Protein AF-A0A915K576-F1 (afdb_monomer)

Mean predicted aligned error: 12.19 Å

Solvent-accessible surface area (backbone atoms only — not comparable to full-atom values): 6438 Å² total; per-residue (Å²): 136,85,82,80,80,76,78,78,83,68,89,48,54,77,69,68,38,63,94,51,64,71,49,58,40,54,47,48,66,53,58,74,70,58,56,96,85,55,82,79,66,59,68,61,51,51,47,44,53,49,54,50,35,55,75,69,67,57,55,94,84,58,70,51,62,87,38,81,86,11,72,60,31,47,48,51,55,50,50,72,68,32,70,66,51,55,51,51,52,52,64,71,70,57,85,78,79,86,85,128

pLDDT: mean 79.75, std 14.46, range [40.16, 96.69]

Sequence (100 aa):
MLRSIKQRYTDDPDQLCIGCPVEYRRIYSLLSKYSYYDEPDYRTIAKLLDDTIKRKKLCKNLLLDWQPNSPWKLHADQVANDPMYHEIKRKMIAPSVAAV

Structure (mmCIF, N/CA/C/O backbone):
data_AF-A0A915K576-F1
#
_entry.id   AF-A0A915K576-F1
#
loop_
_atom_site.group_PDB
_atom_site.id
_atom_site.type_symbol
_atom_site.label_atom_id
_atom_site.label_alt_id
_atom_site.label_comp_id
_atom_site.label_asym_id
_atom_site.label_entity_id
_atom_site.label_seq_id
_atom_site.pdbx_PDB_ins_code
_atom_site.Cartn_x
_atom_site.Cartn_y
_atom_site.Cartn_z
_atom_site.occupancy
_atom_site.B_iso_or_equiv
_atom_site.auth_seq_id
_atom_site.auth_comp_id
_atom_site.auth_asym_id
_atom_site.auth_atom_id
_atom_site.pdbx_PDB_model_num
ATOM 1 N N . MET A 1 1 ? -14.012 32.506 -22.981 1.00 45.06 1 MET A N 1
ATOM 2 C CA . MET A 1 1 ? -14.563 31.872 -21.761 1.00 45.06 1 MET A CA 1
ATOM 3 C C . MET A 1 1 ? -13.745 30.627 -21.437 1.00 45.06 1 MET A C 1
ATOM 5 O O . MET A 1 1 ? -13.885 29.630 -22.134 1.00 45.06 1 MET A O 1
ATOM 9 N N . LEU A 1 2 ? -12.857 30.687 -20.441 1.00 43.53 2 LEU A N 1
ATOM 10 C CA . LEU A 1 2 ? -12.106 29.517 -19.968 1.00 43.53 2 LEU A CA 1
ATOM 11 C C . LEU A 1 2 ? -13.056 28.628 -19.154 1.00 43.53 2 LEU A C 1
ATOM 13 O O . LEU A 1 2 ? -13.600 29.067 -18.141 1.00 43.53 2 LEU A O 1
ATOM 17 N N . ARG A 1 3 ? -13.305 27.396 -19.614 1.00 50.03 3 ARG A N 1
ATOM 18 C CA . ARG A 1 3 ? -14.100 26.417 -18.862 1.00 50.03 3 ARG A CA 1
ATOM 19 C C . ARG A 1 3 ? -13.303 26.014 -17.622 1.00 50.03 3 ARG A C 1
ATOM 21 O O . ARG A 1 3 ? -12.276 25.356 -17.736 1.00 50.03 3 ARG A O 1
ATOM 28 N N . SER A 1 4 ? -13.778 26.419 -16.447 1.00 56.66 4 SER A N 1
ATOM 29 C CA . SER A 1 4 ? -13.298 25.904 -15.165 1.00 56.66 4 SER A CA 1
ATOM 30 C C . SER A 1 4 ? -13.558 24.397 -15.128 1.00 56.66 4 SER A C 1
ATOM 32 O O . SER A 1 4 ? -14.702 23.956 -15.002 1.00 56.66 4 SER A O 1
ATOM 34 N N . ILE A 1 5 ? -12.504 23.596 -15.279 1.00 58.88 5 ILE A N 1
ATOM 35 C CA . ILE A 1 5 ? -12.556 22.168 -14.971 1.00 58.88 5 ILE A CA 1
ATOM 36 C C . ILE A 1 5 ? -12.593 22.083 -13.444 1.00 58.88 5 ILE A C 1
ATOM 38 O O . ILE A 1 5 ? -11.560 22.055 -12.783 1.00 58.88 5 ILE A O 1
ATOM 42 N N . LYS A 1 6 ? -13.795 22.106 -12.860 1.00 55.47 6 LYS A N 1
ATOM 43 C CA . LYS A 1 6 ? -13.983 21.690 -11.468 1.00 55.47 6 LYS A CA 1
ATOM 44 C C . LYS A 1 6 ? -13.764 20.185 -11.429 1.00 55.47 6 LYS A C 1
ATOM 46 O O . LYS A 1 6 ? -14.670 19.417 -11.746 1.00 55.47 6 LYS A O 1
ATOM 51 N N . GLN A 1 7 ? -12.543 19.780 -11.108 1.00 57.66 7 GLN A N 1
ATOM 52 C CA . GLN A 1 7 ? -12.203 18.391 -10.848 1.00 57.66 7 GLN A CA 1
ATOM 53 C C . GLN A 1 7 ? -13.088 17.930 -9.680 1.00 57.66 7 GLN A C 1
ATOM 55 O O . GLN A 1 7 ? -12.959 18.416 -8.558 1.00 57.66 7 GLN A O 1
ATOM 60 N N . ARG A 1 8 ? -14.089 17.092 -9.973 1.00 60.28 8 ARG A N 1
ATOM 61 C CA . ARG A 1 8 ? -14.938 16.491 -8.942 1.00 60.28 8 ARG A CA 1
ATOM 62 C C . ARG A 1 8 ? -14.116 15.382 -8.306 1.00 60.28 8 ARG A C 1
ATOM 64 O O . ARG A 1 8 ? -13.991 14.310 -8.888 1.00 60.28 8 ARG A O 1
ATOM 71 N N . TYR A 1 9 ? -13.508 15.671 -7.165 1.00 63.03 9 TYR A N 1
ATOM 72 C CA . TYR A 1 9 ? -12.954 14.622 -6.322 1.00 63.03 9 TYR A CA 1
ATOM 73 C C . TYR A 1 9 ? -14.123 13.784 -5.798 1.00 63.03 9 TYR A C 1
ATOM 75 O O . TYR A 1 9 ? -15.141 14.334 -5.376 1.00 63.03 9 TYR A O 1
ATOM 83 N N . THR A 1 10 ? -14.015 12.466 -5.946 1.00 67.88 10 THR A N 1
ATOM 84 C CA . THR A 1 10 ? -14.988 11.511 -5.420 1.00 67.88 10 THR A CA 1
ATOM 85 C C . THR A 1 10 ? -14.430 10.965 -4.115 1.00 67.88 10 THR A C 1
ATOM 87 O O . THR A 1 10 ? -13.307 10.461 -4.089 1.00 67.88 10 THR A O 1
ATOM 90 N N . ASP A 1 11 ? -15.199 11.101 -3.037 1.00 73.81 11 ASP A N 1
ATOM 91 C CA . ASP A 1 11 ? -14.878 10.502 -1.735 1.00 73.81 11 ASP A CA 1
ATOM 92 C C . ASP A 1 11 ? -15.332 9.034 -1.661 1.00 73.81 11 ASP A C 1
ATOM 94 O O . ASP A 1 11 ? -15.237 8.395 -0.617 1.00 73.81 11 ASP A O 1
ATOM 98 N N . ASP A 1 12 ? -15.838 8.486 -2.772 1.00 82.62 12 ASP A N 1
ATOM 99 C CA . ASP A 1 12 ? -16.189 7.078 -2.878 1.00 82.62 12 ASP A CA 1
ATOM 100 C C . ASP A 1 12 ? -14.911 6.228 -3.050 1.00 82.62 12 ASP A C 1
ATOM 102 O O . ASP A 1 12 ? -14.279 6.261 -4.118 1.00 82.62 12 ASP A O 1
ATOM 106 N N . PRO A 1 13 ? -14.515 5.434 -2.036 1.00 80.44 13 PRO A N 1
ATOM 107 C CA . PRO A 1 13 ? -13.323 4.598 -2.113 1.00 80.44 13 PRO A CA 1
ATOM 108 C C . PRO A 1 13 ? -13.412 3.528 -3.203 1.00 80.44 13 PRO A C 1
ATOM 110 O O . PRO A 1 13 ? -12.378 3.071 -3.698 1.00 80.44 13 PRO A O 1
ATOM 113 N N . ASP A 1 14 ? -14.621 3.119 -3.592 1.00 82.38 14 ASP A N 1
ATOM 114 C CA . ASP A 1 14 ? -14.803 2.141 -4.657 1.00 82.38 14 ASP A CA 1
ATOM 115 C C . ASP A 1 14 ? -14.474 2.740 -6.024 1.00 82.38 14 ASP A C 1
ATOM 117 O O . ASP A 1 14 ? -13.949 2.019 -6.872 1.00 82.38 14 ASP A O 1
ATOM 121 N N . GLN A 1 15 ? -14.690 4.047 -6.214 1.00 86.00 15 GLN A N 1
ATOM 122 C CA . GLN A 1 15 ? -14.305 4.771 -7.428 1.00 86.00 15 GLN A CA 1
ATOM 123 C C . GLN A 1 15 ? -12.837 5.194 -7.418 1.00 86.00 15 GLN A C 1
ATOM 125 O O . GLN A 1 15 ? -12.164 5.119 -8.446 1.00 86.00 15 GLN A O 1
ATOM 130 N N . LEU A 1 16 ? -12.323 5.619 -6.262 1.00 85.25 16 LEU A N 1
ATOM 131 C CA . LEU A 1 16 ? -10.947 6.096 -6.140 1.00 85.25 16 LEU A CA 1
ATOM 132 C C . LEU A 1 16 ? -9.924 4.965 -6.313 1.00 85.25 16 LEU A C 1
ATOM 134 O O . LEU A 1 16 ? -8.856 5.171 -6.883 1.00 85.25 16 LEU A O 1
ATOM 138 N N . CYS A 1 17 ? -10.246 3.762 -5.830 1.00 88.50 17 CYS A N 1
ATOM 139 C CA . CYS A 1 17 ? -9.343 2.611 -5.854 1.00 88.50 17 CYS A CA 1
ATOM 140 C C . CYS A 1 17 ? -9.620 1.631 -7.009 1.00 88.50 17 CYS A C 1
ATOM 142 O O . CYS A 1 17 ? -9.223 0.464 -6.926 1.00 88.50 17 CYS A O 1
ATOM 144 N N . ILE A 1 18 ? -10.294 2.062 -8.083 1.00 89.81 18 ILE A N 1
ATOM 145 C CA . ILE A 1 18 ? -10.503 1.220 -9.271 1.00 89.81 18 ILE A CA 1
ATOM 146 C C . ILE A 1 18 ? -9.144 0.815 -9.858 1.00 89.81 18 ILE A C 1
ATOM 148 O O . ILE A 1 18 ? -8.288 1.651 -10.127 1.00 89.81 18 ILE A O 1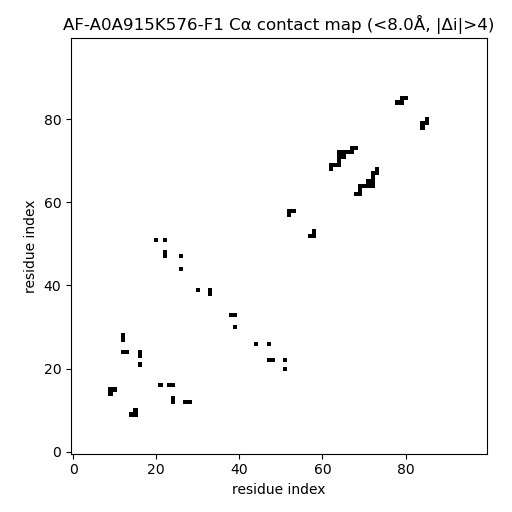
ATOM 152 N N . GLY A 1 19 ? -8.942 -0.491 -10.061 1.00 87.88 19 GLY A N 1
ATOM 153 C CA . GLY A 1 19 ? -7.695 -1.046 -10.603 1.00 87.88 19 GLY A CA 1
ATOM 154 C C . GLY A 1 19 ? -6.562 -1.205 -9.580 1.00 87.88 19 GLY A C 1
ATOM 155 O O . GLY A 1 19 ? -5.533 -1.805 -9.897 1.00 87.88 19 GLY A O 1
ATOM 156 N N . CYS A 1 20 ? -6.745 -0.740 -8.342 1.00 90.00 20 CYS A N 1
ATOM 157 C CA . CYS A 1 20 ? -5.801 -0.968 -7.253 1.00 90.00 20 CYS A CA 1
ATOM 158 C C . CYS A 1 20 ? -6.097 -2.290 -6.515 1.00 90.00 20 CYS A C 1
ATOM 160 O O . CYS A 1 20 ? -7.240 -2.753 -6.487 1.00 90.00 20 CYS A O 1
ATOM 162 N N . PRO A 1 21 ? -5.094 -2.909 -5.862 1.00 91.19 21 PRO A N 1
ATOM 163 C CA . PRO A 1 21 ? -5.331 -3.990 -4.906 1.00 91.19 21 PRO A CA 1
ATOM 164 C C . PRO A 1 21 ? -6.321 -3.585 -3.802 1.00 91.19 21 PRO A C 1
ATOM 166 O O . PRO A 1 21 ? -6.329 -2.437 -3.355 1.00 91.19 21 PRO A O 1
ATOM 169 N N . VAL A 1 22 ? -7.120 -4.543 -3.321 1.00 90.75 22 VAL A N 1
ATOM 170 C CA . VAL A 1 22 ? -8.178 -4.323 -2.311 1.00 90.75 22 VAL A CA 1
ATOM 171 C C . VAL A 1 22 ? -7.658 -3.691 -1.009 1.00 90.75 22 VAL A C 1
ATOM 173 O O . VAL A 1 22 ? -8.397 -3.036 -0.279 1.00 90.75 22 VAL A O 1
AT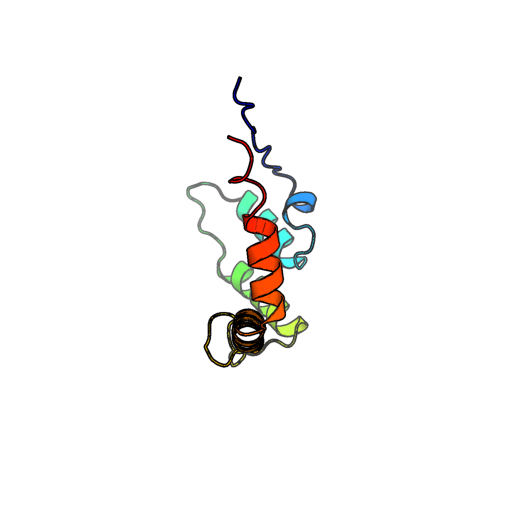OM 176 N N . GLU A 1 23 ? -6.372 -3.845 -0.715 1.00 92.50 23 GLU A N 1
ATOM 177 C CA . GLU A 1 23 ? -5.693 -3.285 0.450 1.00 92.50 23 GLU A CA 1
ATOM 178 C C . GLU A 1 23 ? -5.675 -1.762 0.431 1.00 92.50 23 GLU A C 1
ATOM 180 O O . GLU A 1 23 ? -5.809 -1.159 1.489 1.00 92.50 23 GLU A O 1
ATOM 185 N N . TYR A 1 24 ? -5.611 -1.135 -0.746 1.00 91.94 24 TYR A N 1
ATOM 186 C CA . TYR A 1 24 ? -5.690 0.322 -0.864 1.00 91.94 24 TYR A CA 1
ATOM 187 C C . TYR A 1 24 ? -7.053 0.845 -0.408 1.00 91.94 24 TYR A C 1
ATOM 189 O O . TYR A 1 24 ? -7.117 1.834 0.318 1.00 91.94 24 TYR A O 1
ATOM 197 N N . ARG A 1 25 ? -8.132 0.118 -0.724 1.00 92.31 25 ARG A N 1
ATOM 198 C CA . ARG A 1 25 ? -9.474 0.432 -0.220 1.00 92.31 25 ARG A CA 1
ATOM 199 C C . ARG A 1 25 ? -9.541 0.306 1.299 1.00 92.31 25 ARG A C 1
ATOM 201 O O . ARG A 1 25 ? -10.075 1.181 1.968 1.00 92.31 25 ARG A O 1
ATOM 208 N N . ARG A 1 26 ? -8.955 -0.761 1.852 1.00 92.50 26 ARG A N 1
ATOM 209 C CA . ARG A 1 26 ? -8.897 -0.98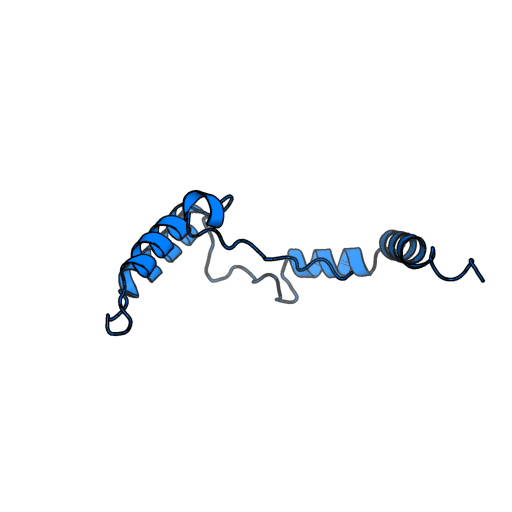4 3.307 1.00 92.50 26 ARG A CA 1
ATOM 210 C C . ARG A 1 26 ? -8.109 0.111 4.018 1.00 92.50 26 ARG A C 1
ATOM 212 O O . ARG A 1 26 ? -8.560 0.571 5.058 1.00 92.50 26 ARG A O 1
ATOM 219 N N . ILE A 1 27 ? -6.974 0.530 3.455 1.00 94.19 27 ILE A N 1
ATOM 220 C CA . ILE A 1 27 ? -6.171 1.643 3.974 1.00 94.19 27 ILE A CA 1
ATOM 221 C C . ILE A 1 27 ? -6.994 2.931 3.935 1.00 94.19 27 ILE A C 1
ATOM 223 O O . ILE A 1 27 ? -7.091 3.603 4.955 1.00 94.19 27 ILE A O 1
ATOM 227 N N . TYR A 1 28 ? -7.650 3.240 2.812 1.00 92.44 28 TYR A N 1
ATOM 228 C CA . TYR A 1 28 ? -8.499 4.426 2.702 1.00 92.44 28 TYR A CA 1
ATOM 229 C C . TYR A 1 28 ? -9.611 4.436 3.759 1.00 92.44 28 TYR A C 1
ATOM 231 O O . TYR A 1 28 ? -9.749 5.415 4.484 1.00 92.44 28 TYR A O 1
ATOM 239 N N . SER A 1 29 ? -10.350 3.332 3.920 1.00 90.62 29 SER A N 1
ATOM 240 C CA . SER A 1 29 ? -11.405 3.214 4.940 1.00 90.62 29 SER A CA 1
ATOM 241 C C . SER A 1 29 ? -10.893 3.319 6.381 1.00 90.62 29 SER A C 1
ATOM 243 O O . SER A 1 29 ? -11.684 3.536 7.299 1.00 90.62 29 SER A O 1
ATOM 245 N N . LEU A 1 30 ? -9.600 3.081 6.603 1.00 92.19 30 LEU A N 1
ATOM 246 C CA . LEU A 1 30 ? -8.952 3.217 7.904 1.00 92.19 30 LEU A CA 1
ATOM 247 C C . LEU A 1 30 ? -8.566 4.682 8.134 1.00 92.19 30 LEU A C 1
ATOM 249 O O . LEU A 1 30 ? -8.915 5.248 9.164 1.00 92.19 30 LEU A O 1
ATOM 253 N N . LEU A 1 31 ? -7.955 5.312 7.126 1.00 92.00 31 LEU A N 1
ATOM 254 C CA . LEU A 1 31 ? -7.568 6.721 7.151 1.00 92.00 31 LEU A CA 1
ATOM 255 C C . LEU A 1 31 ? -8.769 7.668 7.242 1.00 92.00 31 LEU A C 1
ATOM 257 O O . LEU A 1 31 ? -8.699 8.667 7.947 1.00 92.00 31 LEU A O 1
ATOM 261 N N . SER A 1 32 ? -9.886 7.341 6.589 1.00 90.50 32 SER A N 1
ATOM 262 C CA . SER A 1 32 ? -11.095 8.177 6.574 1.00 90.50 32 SER A CA 1
ATOM 263 C C . SER A 1 32 ? -11.780 8.301 7.939 1.00 90.50 32 SER A C 1
ATOM 265 O O . SER A 1 32 ? -12.704 9.094 8.088 1.00 90.50 32 SER A O 1
ATOM 267 N N . LYS A 1 33 ? -11.388 7.479 8.917 1.00 90.75 33 LYS A N 1
ATOM 268 C CA . LYS A 1 33 ? -11.931 7.503 10.280 1.00 90.75 33 LYS A CA 1
ATOM 269 C C . LYS A 1 33 ? -11.125 8.391 11.217 1.00 90.75 33 LYS A C 1
ATOM 271 O O . LYS A 1 33 ? -11.627 8.702 12.291 1.00 90.75 33 LYS A O 1
ATOM 276 N N . TYR A 1 34 ? -9.902 8.756 10.835 1.00 93.19 34 TYR A N 1
ATOM 277 C CA . TYR A 1 34 ? -9.029 9.530 11.698 1.00 93.19 34 TYR A CA 1
ATOM 278 C C . TYR A 1 34 ? -9.450 10.991 11.768 1.00 93.19 34 TYR A C 1
ATOM 280 O O . TYR A 1 34 ? -9.735 11.641 10.761 1.00 93.19 34 TYR A O 1
ATOM 288 N N . SER A 1 35 ? -9.441 11.506 12.989 1.00 92.81 35 SER A N 1
ATOM 289 C CA . SER A 1 35 ? -9.443 12.926 13.283 1.00 92.81 35 SER A CA 1
ATOM 290 C C . SER A 1 35 ? -8.031 13.508 13.166 1.00 92.81 35 SER A C 1
ATOM 292 O O . SER A 1 35 ? -7.036 12.792 13.071 1.00 92.81 35 SER A O 1
ATOM 294 N N . TYR A 1 36 ? -7.934 14.835 13.217 1.00 93.44 36 TYR A N 1
ATOM 295 C CA . TYR A 1 36 ? -6.653 15.542 13.190 1.00 93.44 36 TYR A CA 1
ATOM 296 C C . TYR A 1 36 ? -5.707 15.152 14.344 1.00 93.44 36 TYR A C 1
ATOM 298 O O . TYR A 1 36 ? -4.491 15.239 14.193 1.00 93.44 36 TYR A O 1
ATOM 306 N N . TYR A 1 37 ? -6.253 14.739 15.490 1.00 96.69 37 TYR A N 1
ATOM 307 C CA . TYR A 1 37 ? -5.475 14.418 16.691 1.00 96.69 37 TYR A CA 1
ATOM 308 C C . TYR A 1 37 ? -5.263 12.919 16.891 1.00 96.69 37 TYR A C 1
ATOM 310 O O . TYR A 1 37 ? -4.587 12.526 17.842 1.00 96.69 37 TYR A O 1
ATOM 318 N N . ASP A 1 38 ? -5.848 12.087 16.032 1.00 96.00 38 ASP A N 1
ATOM 319 C CA . ASP A 1 38 ? -5.725 10.646 16.172 1.00 96.00 38 ASP A CA 1
ATOM 320 C C . ASP A 1 38 ? -4.329 10.195 15.743 1.00 96.00 38 ASP A C 1
ATOM 322 O O . ASP A 1 38 ? -3.787 10.646 14.732 1.00 96.00 38 ASP A O 1
ATOM 326 N N . GLU A 1 39 ? -3.754 9.258 16.494 1.00 94.81 39 GLU A N 1
ATOM 327 C CA . GLU A 1 39 ? -2.529 8.581 16.086 1.00 94.81 39 GLU A CA 1
ATOM 328 C C . GLU A 1 39 ? -2.855 7.499 15.039 1.00 94.81 39 GLU A C 1
ATOM 330 O O . GLU A 1 39 ? -3.651 6.592 15.317 1.00 94.81 39 GLU A O 1
ATOM 335 N N . PRO A 1 40 ? -2.250 7.542 13.836 1.00 94.56 40 PRO A N 1
ATOM 336 C CA . PRO A 1 40 ? -2.492 6.523 12.826 1.00 94.56 40 PRO A CA 1
ATOM 337 C C . PRO A 1 40 ? -1.897 5.161 13.206 1.00 94.56 40 PRO A C 1
ATOM 339 O O . PRO A 1 40 ? -0.758 5.056 13.660 1.00 94.56 40 PRO A O 1
ATOM 342 N N . ASP A 1 41 ? -2.619 4.079 12.914 1.00 94.56 41 ASP A N 1
ATOM 343 C CA . ASP A 1 41 ? -2.139 2.706 13.079 1.00 94.56 41 ASP A CA 1
ATOM 344 C C . ASP A 1 41 ? -1.234 2.314 11.902 1.00 94.56 41 ASP A C 1
ATOM 346 O O . ASP A 1 41 ? -1.613 1.605 10.959 1.00 94.56 41 ASP A O 1
ATOM 350 N N . TYR A 1 42 ? 0.013 2.779 11.969 1.00 95.50 42 TYR A N 1
ATOM 351 C CA . TYR A 1 42 ? 1.046 2.467 10.983 1.00 95.50 42 TYR A CA 1
ATOM 352 C C . TYR A 1 42 ? 1.322 0.965 10.868 1.00 95.50 42 TYR A C 1
ATOM 354 O O . TYR A 1 42 ? 1.720 0.492 9.802 1.00 95.50 42 TYR A O 1
ATOM 362 N N . ARG A 1 43 ? 1.099 0.193 11.940 1.00 96.56 43 ARG A N 1
ATOM 363 C CA . ARG A 1 43 ? 1.377 -1.246 11.958 1.00 96.56 43 ARG A CA 1
ATOM 364 C C . ARG A 1 43 ? 0.402 -1.996 11.063 1.00 96.56 43 ARG A C 1
ATOM 366 O O . ARG A 1 43 ? 0.821 -2.844 10.273 1.00 96.56 43 ARG A O 1
ATOM 373 N N . THR A 1 44 ? -0.882 -1.667 11.158 1.00 95.12 44 THR A N 1
ATOM 374 C CA . THR A 1 44 ? -1.915 -2.258 10.304 1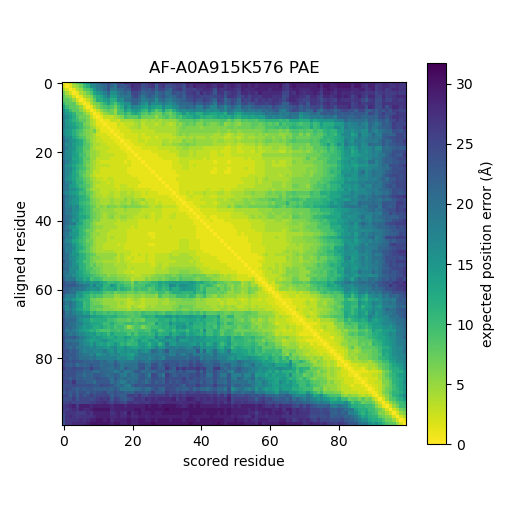.00 95.12 44 THR A CA 1
ATOM 375 C C . THR A 1 44 ? -1.740 -1.836 8.847 1.00 95.12 44 THR A C 1
ATOM 377 O O . THR A 1 44 ? -1.81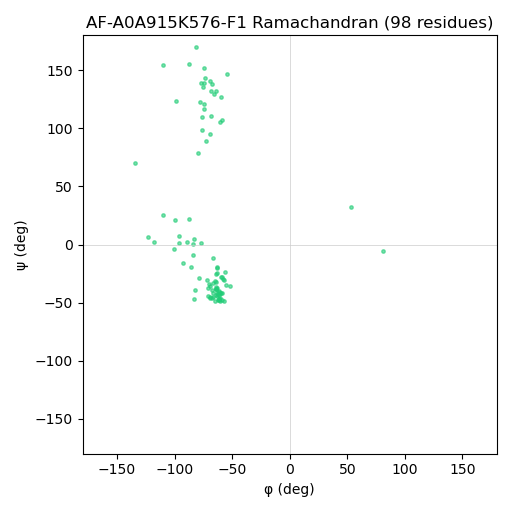8 -2.686 7.957 1.00 95.12 44 THR A O 1
ATOM 380 N N . ILE A 1 45 ? -1.423 -0.563 8.589 1.00 95.50 45 ILE A N 1
ATOM 381 C CA . ILE A 1 45 ? -1.160 -0.068 7.228 1.00 95.50 45 ILE A CA 1
ATOM 382 C C . ILE A 1 45 ? 0.033 -0.806 6.603 1.00 95.50 45 ILE A C 1
ATOM 384 O O . ILE A 1 45 ? -0.082 -1.336 5.496 1.00 95.50 45 ILE A O 1
ATOM 388 N N . ALA A 1 46 ? 1.152 -0.911 7.325 1.00 95.44 46 ALA A N 1
ATOM 389 C CA . ALA A 1 46 ? 2.334 -1.631 6.856 1.00 95.44 46 ALA A CA 1
ATOM 390 C C . ALA A 1 46 ? 2.024 -3.105 6.563 1.00 95.44 46 ALA A C 1
ATOM 392 O O . ALA A 1 46 ? 2.433 -3.626 5.527 1.00 95.44 46 ALA A O 1
ATOM 393 N N . LYS A 1 47 ? 1.239 -3.765 7.423 1.00 95.75 47 LYS A N 1
ATOM 394 C CA . LYS A 1 47 ? 0.826 -5.158 7.217 1.00 95.75 47 LYS A CA 1
ATOM 395 C C . LYS A 1 47 ? 0.002 -5.340 5.938 1.00 95.75 47 LYS A C 1
ATOM 397 O O . LYS A 1 47 ? 0.260 -6.277 5.189 1.00 95.75 47 LYS A O 1
ATOM 402 N N . LEU A 1 48 ? -0.950 -4.447 5.658 1.00 95.25 48 LEU A N 1
ATOM 403 C CA . LEU A 1 48 ? -1.761 -4.497 4.432 1.00 95.25 48 LEU A CA 1
ATOM 404 C C . LEU A 1 48 ? -0.894 -4.368 3.166 1.00 95.25 48 LEU A C 1
ATOM 406 O O . LEU A 1 48 ? -1.099 -5.085 2.181 1.00 95.25 48 LEU A O 1
ATOM 410 N N . LEU A 1 49 ? 0.109 -3.489 3.193 1.00 94.19 49 LEU A N 1
ATOM 411 C CA . LEU A 1 49 ? 1.056 -3.343 2.086 1.00 94.19 49 LEU A CA 1
ATOM 412 C C . LEU A 1 49 ? 1.940 -4.589 1.932 1.00 94.19 49 LEU A C 1
ATOM 414 O O . LEU A 1 49 ? 2.059 -5.126 0.828 1.00 94.19 49 LEU A O 1
ATOM 418 N N . ASP A 1 50 ? 2.483 -5.107 3.032 1.00 92.69 50 ASP A N 1
ATOM 419 C CA . ASP A 1 50 ? 3.305 -6.321 3.040 1.00 92.69 50 ASP A CA 1
ATOM 420 C C . ASP A 1 50 ? 2.542 -7.545 2.518 1.00 92.69 50 ASP A C 1
ATOM 422 O O . ASP A 1 50 ? 3.078 -8.331 1.733 1.00 92.69 50 ASP A O 1
ATOM 426 N N . ASP A 1 51 ? 1.276 -7.707 2.898 1.00 90.75 51 ASP A N 1
ATOM 427 C CA . ASP A 1 51 ? 0.428 -8.799 2.414 1.00 90.75 51 ASP A CA 1
ATOM 428 C C . ASP A 1 51 ? 0.178 -8.688 0.899 1.00 90.75 51 ASP A C 1
ATOM 430 O O . ASP A 1 51 ? 0.079 -9.694 0.187 1.00 90.75 51 ASP A O 1
ATOM 434 N N . THR A 1 52 ? 0.145 -7.468 0.358 1.00 91.38 52 THR A N 1
ATOM 435 C CA . THR A 1 52 ? 0.059 -7.234 -1.091 1.00 91.38 52 THR A CA 1
ATOM 436 C C . THR A 1 52 ? 1.342 -7.634 -1.806 1.00 91.38 52 THR A C 1
ATOM 438 O O . THR A 1 52 ? 1.283 -8.347 -2.811 1.00 91.38 52 THR A O 1
ATOM 441 N N . ILE A 1 53 ? 2.491 -7.233 -1.264 1.00 90.44 53 ILE A N 1
ATOM 442 C CA . ILE A 1 53 ? 3.819 -7.589 -1.778 1.00 90.44 53 ILE A CA 1
ATOM 443 C C . ILE A 1 53 ? 3.984 -9.114 -1.795 1.00 90.44 53 ILE A C 1
ATOM 445 O O . ILE A 1 53 ? 4.330 -9.683 -2.833 1.00 90.44 53 ILE A O 1
ATOM 449 N N . LYS A 1 54 ? 3.642 -9.794 -0.691 1.00 89.75 54 LYS A N 1
ATOM 450 C CA . LYS A 1 54 ? 3.727 -11.259 -0.567 1.00 89.75 54 LYS A CA 1
ATOM 451 C C . LYS A 1 54 ? 2.831 -11.983 -1.567 1.00 89.75 54 LYS A C 1
ATOM 453 O O . LYS A 1 54 ? 3.300 -12.893 -2.247 1.00 89.75 54 LYS A O 1
ATOM 458 N N . ARG A 1 55 ? 1.563 -11.577 -1.710 1.00 90.06 55 ARG A N 1
ATOM 459 C CA . ARG A 1 55 ? 0.639 -12.204 -2.679 1.00 90.06 55 ARG A CA 1
ATOM 460 C C . ARG A 1 55 ? 1.091 -12.016 -4.121 1.00 90.06 55 ARG A C 1
ATOM 462 O O . ARG A 1 55 ? 0.978 -12.945 -4.913 1.00 90.06 55 ARG A O 1
ATOM 469 N N . LYS A 1 56 ? 1.642 -10.844 -4.453 1.00 88.62 56 LYS A N 1
ATOM 470 C CA . LYS A 1 56 ? 2.233 -10.579 -5.773 1.00 88.62 56 LYS A CA 1
ATOM 471 C C . LYS A 1 56 ? 3.622 -11.206 -5.954 1.00 88.62 56 LYS A C 1
ATOM 473 O O . LYS A 1 56 ? 4.208 -11.046 -7.019 1.00 88.62 56 LYS A O 1
ATOM 478 N N . LYS A 1 57 ? 4.137 -11.923 -4.944 1.00 88.19 57 LYS A N 1
ATOM 479 C CA . LYS A 1 57 ? 5.474 -12.539 -4.923 1.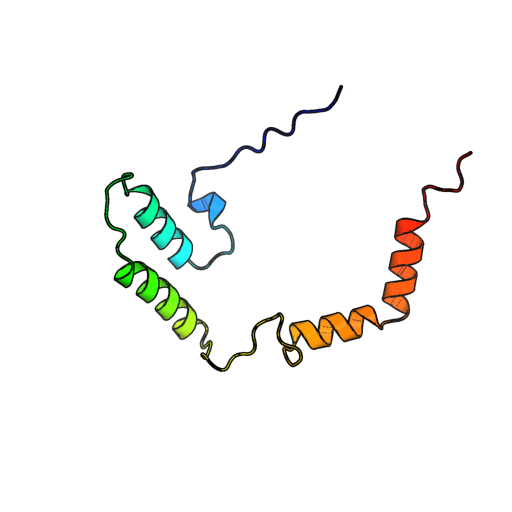00 88.19 57 LYS A CA 1
ATOM 480 C C . LYS A 1 57 ? 6.588 -11.536 -5.248 1.00 88.19 57 LYS A C 1
ATOM 482 O O . LYS A 1 57 ? 7.602 -11.894 -5.839 1.00 88.19 57 LYS A O 1
ATOM 487 N N . LEU A 1 58 ? 6.388 -10.277 -4.863 1.00 87.44 58 LEU A N 1
ATOM 488 C CA . LEU A 1 58 ? 7.390 -9.233 -5.020 1.00 87.44 58 LEU A CA 1
ATOM 489 C C . LEU A 1 58 ? 8.441 -9.407 -3.924 1.00 87.44 58 LEU A C 1
ATOM 491 O O . LEU A 1 58 ? 8.118 -9.702 -2.772 1.00 87.44 58 LEU A O 1
ATOM 495 N N . CYS A 1 59 ? 9.708 -9.239 -4.281 1.00 81.00 59 CYS A N 1
ATOM 496 C CA . CYS A 1 59 ? 10.822 -9.334 -3.348 1.00 81.00 59 CYS A CA 1
ATOM 497 C C . CYS A 1 59 ? 11.439 -7.952 -3.114 1.00 81.00 59 CYS A C 1
ATOM 499 O O . CYS A 1 59 ? 11.374 -7.076 -3.971 1.00 81.00 59 CYS A O 1
ATOM 501 N N . LYS A 1 60 ? 12.082 -7.757 -1.957 1.00 75.88 60 LYS A N 1
ATOM 502 C CA . LYS A 1 60 ? 12.777 -6.494 -1.641 1.00 75.88 60 LYS A CA 1
ATOM 503 C C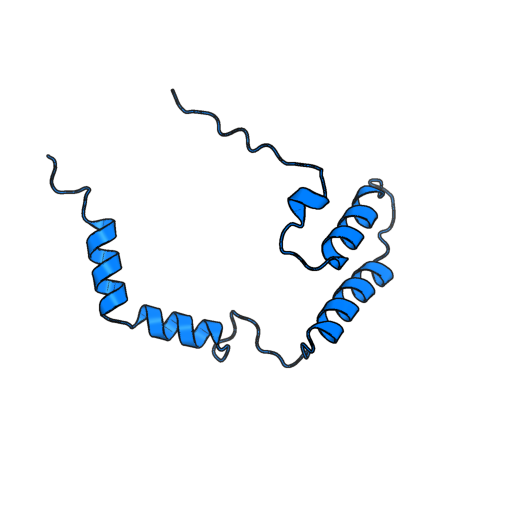 . LYS A 1 60 ? 13.942 -6.188 -2.587 1.00 75.88 60 LYS A C 1
ATOM 505 O O . LYS A 1 60 ? 14.354 -5.042 -2.685 1.00 75.88 60 LYS A O 1
ATOM 510 N N . ASN A 1 61 ? 14.443 -7.209 -3.278 1.00 82.19 61 ASN A N 1
ATOM 511 C CA . ASN A 1 61 ? 15.534 -7.088 -4.240 1.00 82.19 61 ASN A CA 1
ATOM 512 C C . ASN A 1 61 ? 15.024 -6.773 -5.656 1.00 82.19 61 ASN A C 1
ATOM 514 O O . ASN A 1 61 ? 15.822 -6.734 -6.590 1.00 82.19 61 ASN A O 1
ATOM 518 N N . LEU A 1 62 ? 13.708 -6.600 -5.835 1.00 83.44 62 LEU A N 1
ATOM 519 C CA . LEU A 1 62 ? 13.139 -6.188 -7.107 1.00 83.44 62 LEU A CA 1
ATOM 520 C C . LEU A 1 62 ? 13.638 -4.782 -7.442 1.00 83.44 62 LEU A C 1
ATOM 522 O O . LEU A 1 62 ? 13.592 -3.881 -6.603 1.00 83.44 62 LEU A O 1
ATOM 526 N N . LEU A 1 63 ? 14.098 -4.606 -8.677 1.00 87.88 63 LEU A N 1
ATOM 527 C CA . LEU A 1 63 ? 14.506 -3.298 -9.154 1.00 87.88 63 LEU A CA 1
ATOM 528 C C . LEU A 1 63 ? 13.286 -2.387 -9.285 1.00 87.88 63 LEU A C 1
ATOM 530 O O . LEU A 1 63 ? 12.270 -2.770 -9.863 1.00 87.88 63 LEU A O 1
ATOM 534 N N . LEU A 1 64 ? 13.410 -1.178 -8.752 1.00 88.31 64 LEU A N 1
ATOM 535 C CA . LEU A 1 64 ? 12.406 -0.130 -8.879 1.00 88.31 64 LEU A CA 1
ATOM 536 C C . LEU A 1 64 ? 12.451 0.450 -10.291 1.00 88.31 64 LEU A C 1
ATOM 538 O O . LEU A 1 64 ? 13.503 0.477 -10.924 1.00 88.31 64 LEU A O 1
ATOM 542 N N . ASP A 1 65 ? 11.324 0.959 -10.774 1.00 85.50 65 ASP A N 1
ATOM 543 C CA . ASP A 1 65 ? 11.159 1.373 -12.174 1.00 85.50 65 ASP A CA 1
ATOM 544 C C . ASP A 1 65 ? 12.163 2.441 -12.631 1.00 85.50 65 ASP A C 1
ATOM 546 O O . ASP A 1 65 ? 12.553 2.468 -13.795 1.00 85.50 65 ASP A O 1
ATOM 550 N N . TRP A 1 66 ? 12.630 3.295 -11.717 1.00 83.38 66 TRP A N 1
ATOM 551 C CA . TRP A 1 66 ? 13.614 4.339 -12.016 1.00 83.38 66 TRP A CA 1
ATOM 552 C C . TRP A 1 66 ? 15.072 3.865 -11.973 1.00 83.38 66 TRP A C 1
ATOM 554 O O . TRP A 1 66 ? 15.971 4.637 -12.311 1.00 83.38 66 TRP A O 1
ATOM 564 N N . GLN A 1 67 ? 15.347 2.642 -11.512 1.00 86.00 67 GLN A N 1
ATOM 565 C CA . GLN A 1 67 ? 16.718 2.148 -11.427 1.00 86.00 67 GLN A CA 1
ATOM 566 C C . GLN A 1 67 ? 17.255 1.803 -12.826 1.00 86.00 67 GLN A C 1
ATOM 568 O O . GLN A 1 67 ? 16.510 1.252 -13.635 1.00 86.00 67 GLN A O 1
ATOM 573 N N . PRO A 1 68 ? 18.549 2.058 -13.114 1.00 81.75 68 PRO A N 1
ATOM 574 C CA . PRO A 1 68 ? 19.117 1.916 -14.461 1.00 81.75 68 PRO A CA 1
ATOM 575 C C . PRO A 1 68 ? 18.917 0.534 -15.092 1.00 81.75 68 PRO A C 1
ATOM 577 O O . PRO A 1 68 ? 18.693 0.423 -16.290 1.00 81.75 68 PRO A O 1
ATOM 580 N N . ASN A 1 69 ? 18.953 -0.517 -14.273 1.00 83.69 69 ASN A N 1
ATOM 581 C CA . ASN A 1 69 ? 18.844 -1.902 -14.732 1.00 83.69 69 ASN A CA 1
ATOM 582 C C . ASN A 1 69 ? 17.414 -2.453 -14.638 1.00 83.69 69 ASN A C 1
ATOM 584 O O . ASN A 1 69 ? 17.204 -3.654 -14.804 1.00 83.69 69 ASN A O 1
ATOM 588 N N . SER A 1 70 ? 16.431 -1.609 -14.314 1.00 85.75 70 SER A N 1
ATOM 589 C CA . SER A 1 70 ? 15.036 -2.031 -14.282 1.00 85.75 70 SER A CA 1
ATOM 590 C C . SER A 1 70 ? 14.557 -2.354 -15.699 1.00 85.75 70 SER A C 1
ATOM 592 O O . SER A 1 70 ? 14.843 -1.580 -16.617 1.00 85.75 70 SER A O 1
ATOM 594 N N . PRO A 1 71 ? 13.785 -3.437 -15.905 1.00 80.56 71 PRO A N 1
ATOM 595 C CA . PRO A 1 71 ? 13.208 -3.764 -17.210 1.00 80.56 71 PRO A CA 1
ATOM 596 C C . PRO A 1 71 ? 12.450 -2.590 -17.841 1.00 80.56 71 PRO A C 1
ATOM 598 O O . PRO A 1 71 ? 12.521 -2.381 -19.049 1.00 80.56 71 PRO A O 1
ATOM 601 N N . TRP A 1 72 ? 11.777 -1.781 -17.019 1.00 78.12 72 TRP A N 1
ATOM 602 C CA . TRP A 1 72 ? 11.027 -0.609 -17.468 1.00 78.12 72 TRP A CA 1
ATOM 603 C C . TRP A 1 72 ? 11.931 0.530 -17.931 1.00 78.12 72 TRP A C 1
ATOM 605 O O . TRP A 1 72 ? 11.620 1.190 -18.921 1.00 78.12 72 TRP A O 1
ATOM 615 N N . LYS A 1 73 ? 13.066 0.735 -17.253 1.00 78.38 73 LYS A N 1
ATOM 616 C CA . LYS A 1 73 ? 14.050 1.752 -17.626 1.00 78.38 73 LYS A CA 1
ATOM 617 C C . LYS A 1 73 ? 14.779 1.364 -18.908 1.00 78.38 73 LYS A C 1
ATOM 619 O O . LYS A 1 73 ? 14.863 2.177 -19.822 1.00 78.38 73 LYS A O 1
ATOM 624 N N . LEU A 1 74 ? 15.188 0.099 -19.013 1.00 76.50 74 LEU A N 1
ATOM 625 C CA . LEU A 1 74 ? 15.806 -0.458 -20.216 1.00 76.50 74 LEU A CA 1
ATOM 626 C C . LEU A 1 74 ? 14.866 -0.377 -21.423 1.00 76.50 74 LEU A C 1
ATOM 628 O O . LEU A 1 74 ? 15.279 0.082 -22.483 1.00 76.50 74 LEU A O 1
ATOM 632 N N . HIS A 1 75 ? 13.595 -0.750 -21.258 1.00 75.50 75 HIS A N 1
ATOM 633 C CA . HIS A 1 75 ? 12.599 -0.627 -22.321 1.00 75.50 75 HIS A CA 1
ATOM 634 C C . HIS A 1 75 ? 12.348 0.839 -22.704 1.00 75.50 75 HIS A C 1
ATOM 636 O O . HIS A 1 75 ? 12.294 1.166 -23.885 1.00 75.50 75 HIS A O 1
ATOM 642 N N . ALA A 1 76 ? 12.220 1.745 -21.730 1.00 76.12 76 ALA A N 1
ATOM 643 C CA . ALA A 1 76 ? 12.037 3.170 -22.005 1.00 76.12 76 ALA A CA 1
ATOM 644 C C . ALA A 1 76 ? 13.224 3.762 -22.778 1.00 76.12 76 ALA A C 1
ATOM 646 O O . ALA A 1 76 ? 13.018 4.515 -23.728 1.00 76.12 76 ALA A O 1
ATOM 647 N N . ASP A 1 77 ? 14.449 3.391 -22.408 1.00 75.31 77 ASP A N 1
ATOM 648 C CA . ASP A 1 77 ? 15.659 3.843 -23.087 1.00 75.31 77 ASP A CA 1
ATOM 649 C C . ASP A 1 77 ? 15.782 3.203 -24.487 1.00 75.31 77 ASP A C 1
ATOM 651 O O . ASP A 1 77 ? 16.212 3.866 -25.427 1.00 75.31 77 ASP A O 1
ATOM 655 N N . GLN A 1 78 ? 15.333 1.958 -24.682 1.00 75.31 78 GLN A N 1
ATOM 656 C CA . GLN A 1 78 ? 15.240 1.327 -26.007 1.00 75.31 78 GLN A CA 1
ATOM 657 C C . GLN A 1 78 ? 14.231 2.036 -26.918 1.00 75.31 78 GLN A C 1
ATOM 659 O O . GLN A 1 78 ? 14.578 2.396 -28.038 1.00 75.31 78 GLN A O 1
ATOM 664 N N . VAL A 1 79 ? 13.014 2.302 -26.432 1.00 74.06 79 VAL A N 1
ATOM 665 C CA . VAL A 1 79 ? 11.977 3.028 -27.188 1.00 74.06 79 VAL A CA 1
ATOM 666 C C . VAL A 1 79 ? 12.410 4.463 -27.485 1.00 74.06 79 VAL A C 1
ATOM 668 O O . VAL A 1 79 ? 12.159 4.973 -28.573 1.00 74.06 79 VAL A O 1
ATOM 671 N N . ALA A 1 80 ? 13.093 5.124 -26.548 1.00 72.50 80 ALA A N 1
ATOM 672 C CA . ALA A 1 80 ? 13.619 6.469 -26.763 1.00 72.50 80 ALA A CA 1
ATOM 673 C C . ALA A 1 80 ? 14.691 6.524 -27.859 1.00 72.50 80 ALA A C 1
ATOM 675 O O . ALA A 1 80 ? 14.854 7.579 -28.464 1.00 72.50 80 ALA A O 1
ATOM 676 N N . ASN A 1 81 ? 15.387 5.413 -28.108 1.00 73.88 81 ASN A N 1
ATOM 677 C CA . ASN A 1 81 ? 16.381 5.270 -29.167 1.00 73.88 81 ASN A CA 1
ATOM 678 C C . ASN A 1 81 ? 15.809 4.628 -30.447 1.00 73.88 81 ASN A C 1
ATOM 680 O O . ASN A 1 81 ? 16.548 4.440 -31.414 1.00 73.88 81 ASN A O 1
ATOM 684 N N . ASP A 1 82 ? 14.513 4.297 -30.479 1.00 74.44 82 ASP A N 1
ATOM 685 C CA . ASP A 1 82 ? 13.863 3.724 -31.655 1.00 74.44 82 ASP A CA 1
ATOM 686 C C . ASP A 1 82 ? 13.644 4.820 -32.724 1.00 74.44 82 ASP A C 1
ATOM 688 O O . ASP A 1 82 ? 12.956 5.821 -32.468 1.00 74.44 82 ASP A O 1
ATOM 692 N N . PRO A 1 83 ? 14.195 4.666 -33.945 1.00 73.75 83 PRO A N 1
ATOM 693 C CA . PRO A 1 83 ? 14.006 5.631 -35.026 1.00 73.75 83 PRO A CA 1
ATOM 694 C C . PRO A 1 83 ? 12.526 5.868 -35.373 1.00 73.75 83 PRO A C 1
ATOM 696 O O . PRO A 1 83 ? 12.157 6.991 -35.729 1.00 73.75 83 PRO A O 1
ATOM 699 N N . MET A 1 84 ? 11.659 4.867 -35.198 1.00 73.56 84 MET A N 1
ATOM 700 C CA . MET A 1 84 ? 10.216 4.985 -35.415 1.00 73.56 84 MET A CA 1
ATOM 701 C C . MET A 1 84 ? 9.553 5.911 -34.383 1.00 73.56 84 MET A C 1
ATOM 703 O O . MET A 1 84 ? 8.687 6.716 -34.737 1.00 73.56 84 MET A O 1
ATOM 707 N N . TYR A 1 85 ? 9.974 5.864 -33.114 1.00 69.81 85 TYR A N 1
ATOM 708 C CA . TYR A 1 85 ? 9.456 6.752 -32.066 1.00 69.81 85 TYR A CA 1
ATOM 709 C C . TYR A 1 85 ? 9.778 8.221 -32.371 1.00 69.81 85 TYR A C 1
ATOM 711 O O . TYR A 1 85 ? 8.916 9.099 -32.249 1.00 69.81 85 TYR A O 1
ATOM 719 N N . HIS A 1 86 ? 10.996 8.500 -32.843 1.00 70.56 86 HIS A N 1
ATOM 720 C CA . HIS A 1 86 ? 11.379 9.841 -33.282 1.00 70.56 86 HIS A CA 1
ATOM 721 C C . HIS A 1 86 ? 10.565 10.322 -34.487 1.00 70.56 86 HIS A C 1
ATOM 723 O O . HIS A 1 86 ? 10.200 11.499 -34.543 1.00 70.56 86 HIS A O 1
ATOM 729 N N . GLU A 1 87 ? 10.248 9.434 -35.430 1.00 75.12 87 GLU A N 1
ATOM 730 C CA . GLU A 1 87 ? 9.426 9.763 -36.592 1.00 75.12 87 GLU A CA 1
ATOM 731 C C . GLU A 1 87 ? 7.976 10.093 -36.199 1.00 75.12 87 GLU A C 1
ATOM 733 O O . GLU A 1 87 ? 7.439 11.118 -36.628 1.00 75.12 87 GLU A O 1
ATOM 738 N N . ILE A 1 88 ? 7.365 9.295 -35.318 1.00 70.88 88 ILE A N 1
ATOM 739 C CA . ILE A 1 88 ? 6.021 9.557 -34.777 1.00 70.88 88 ILE A CA 1
ATOM 740 C C . ILE A 1 88 ? 5.999 10.882 -34.014 1.00 70.88 88 ILE A C 1
ATOM 742 O O . ILE A 1 88 ? 5.133 11.725 -34.254 1.00 70.88 88 ILE A O 1
ATOM 746 N N . LYS A 1 89 ? 6.981 11.111 -33.135 1.00 69.50 89 LYS A N 1
ATOM 747 C CA . LYS A 1 89 ? 7.073 12.343 -32.345 1.00 69.50 89 LYS A CA 1
ATOM 748 C C . LYS A 1 89 ? 7.231 13.581 -33.234 1.00 69.50 89 LYS A C 1
ATOM 750 O O . LYS A 1 89 ? 6.587 14.595 -32.976 1.00 69.50 89 LYS A O 1
ATOM 755 N N . ARG A 1 90 ? 8.023 13.498 -34.312 1.00 71.81 90 ARG A N 1
ATOM 756 C CA . ARG A 1 90 ? 8.129 14.568 -35.323 1.00 71.81 90 ARG A CA 1
ATOM 757 C C . ARG A 1 90 ? 6.789 14.835 -36.009 1.00 71.81 90 ARG A C 1
ATOM 759 O O . ARG A 1 90 ? 6.389 15.991 -36.101 1.00 71.81 90 ARG A O 1
ATOM 766 N N . LYS A 1 91 ? 6.076 13.791 -36.444 1.00 72.50 91 LYS A N 1
ATOM 767 C CA . LYS A 1 91 ? 4.779 13.923 -37.134 1.00 72.50 91 LYS A CA 1
ATOM 768 C C . LYS A 1 91 ? 3.667 14.469 -36.227 1.00 72.50 91 LYS A C 1
ATOM 770 O O . LYS A 1 91 ? 2.827 15.222 -36.704 1.00 72.50 91 LYS A O 1
ATOM 775 N N . MET A 1 92 ? 3.677 14.150 -34.930 1.00 65.50 92 MET A N 1
ATOM 776 C CA . MET A 1 92 ? 2.662 14.624 -33.975 1.00 65.50 92 MET A CA 1
ATOM 777 C C . MET A 1 92 ? 2.874 16.070 -33.499 1.00 65.50 92 MET A C 1
ATOM 779 O O . MET A 1 92 ? 1.901 16.741 -33.171 1.00 65.50 92 MET A O 1
ATOM 783 N N . ILE A 1 93 ? 4.116 16.568 -33.462 1.00 60.50 93 ILE A N 1
ATOM 784 C CA . ILE A 1 93 ? 4.430 17.948 -33.034 1.00 60.50 93 ILE A CA 1
ATOM 785 C C . ILE A 1 93 ? 4.303 18.948 -34.205 1.00 60.50 93 ILE A C 1
ATOM 787 O O . ILE A 1 93 ? 4.131 20.146 -33.989 1.00 60.50 93 ILE A O 1
ATOM 791 N N . ALA A 1 94 ? 4.329 18.471 -35.454 1.00 57.84 94 ALA A N 1
ATOM 792 C CA . ALA A 1 94 ? 4.386 19.310 -36.649 1.00 57.84 94 ALA A C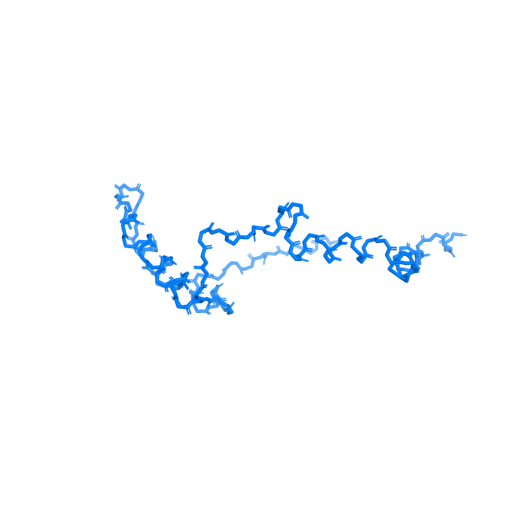A 1
ATOM 793 C C . ALA A 1 94 ? 3.071 19.893 -37.236 1.00 57.84 94 ALA A C 1
ATOM 795 O O . ALA A 1 94 ? 3.202 20.619 -38.222 1.00 57.84 94 ALA A O 1
ATOM 796 N N . PRO A 1 95 ? 1.827 19.703 -36.736 1.00 52.84 95 PRO A N 1
ATOM 797 C CA . PRO A 1 95 ? 0.671 20.290 -37.422 1.00 52.84 95 PRO A CA 1
ATOM 798 C C . PRO A 1 95 ? 0.332 21.739 -37.002 1.00 52.84 95 PRO A C 1
ATOM 800 O O . PRO A 1 95 ? -0.799 22.161 -37.206 1.00 52.84 95 PRO A O 1
ATOM 803 N N . SER A 1 96 ? 1.263 22.528 -36.437 1.00 53.50 96 SER A N 1
ATOM 804 C CA . SER A 1 96 ? 0.960 23.900 -35.959 1.00 53.50 96 SER A CA 1
ATOM 805 C C . SER A 1 96 ? 1.813 25.038 -36.549 1.00 53.50 96 SER A C 1
ATOM 807 O O . SER A 1 96 ? 1.677 26.169 -36.091 1.00 53.50 96 SER A O 1
ATOM 809 N N . VAL A 1 97 ? 2.682 24.798 -37.539 1.00 53.81 97 VAL A N 1
ATOM 810 C CA . VAL A 1 97 ? 3.556 25.870 -38.088 1.00 53.81 97 VAL A CA 1
ATOM 811 C C . VAL A 1 97 ? 3.310 26.165 -39.577 1.00 53.81 97 VAL A C 1
ATOM 813 O O . VAL A 1 97 ? 3.961 27.028 -40.146 1.00 53.81 97 VAL A O 1
ATOM 816 N N . ALA A 1 98 ? 2.346 25.498 -40.219 1.00 49.03 98 ALA A N 1
ATOM 817 C CA . ALA A 1 98 ? 2.054 25.67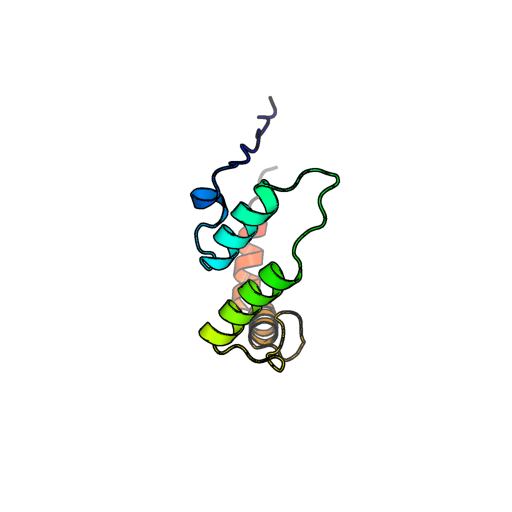0 -41.650 1.00 49.03 98 ALA A CA 1
ATOM 818 C C . ALA A 1 98 ? 0.715 26.385 -41.937 1.00 49.03 98 ALA A C 1
ATOM 820 O O . ALA A 1 98 ? 0.119 26.172 -42.988 1.00 49.03 98 ALA A O 1
ATOM 821 N N . ALA A 1 99 ? 0.226 27.207 -41.005 1.00 51.19 99 ALA A N 1
ATOM 822 C CA . ALA A 1 99 ? -0.961 28.040 -41.203 1.00 51.19 99 ALA A CA 1
ATOM 823 C C . ALA A 1 99 ? -0.702 29.472 -40.708 1.00 51.19 99 ALA A C 1
ATOM 825 O O . ALA A 1 99 ? -1.228 29.880 -39.674 1.00 51.19 99 ALA A O 1
ATOM 826 N N . VAL A 1 100 ? 0.148 30.204 -41.435 1.00 40.16 100 VAL A N 1
ATOM 827 C CA . VAL A 1 100 ? 0.198 31.677 -41.467 1.00 40.16 100 VAL A CA 1
ATOM 828 C C . VAL A 1 100 ? 0.408 32.095 -42.912 1.00 40.16 100 VAL A C 1
ATOM 830 O O . VAL A 1 100 ? 1.291 31.483 -43.555 1.00 40.16 100 VAL A O 1
#

Foldseek 3Di:
DDDPPPPDDDLPLCVVQVPHPCLSSVVSVQVVPDDPPDDRPVVSNVVSVVVVCVVVVHDPPQDDCPDCPHPNNVVVVVLVPDPVNVVVVCVVVPPPPPDD

Nearest PDB structures (foldseek):
  4kba-assembly5_A  TM=9.017E-01  e=1.110E-02  Homo sapiens
  6ru7-assembly2_B  TM=9.020E-01  e=1.810E-02  Homo sapiens
  7p7f-assembly3_C  TM=9.029E-01  e=1.924E-02  Homo sapiens
  4kbk-assembly6_C  TM=8.989E-01  e=1.924E-02  Homo sapiens
  5okt-assembly1_A  TM=9.020E-01  e=2.952E-02  Homo sapiens

Radius of gyration: 21.8 Å; Cα contacts (8 Å, |Δi|>4): 39; chains: 1; bounding box: 35×44×58 Å

Secondary structure (DSSP, 8-state):
------------HHHHTTTS-HHHHHHHHHHTT--TTPPP-HHHHHHHHHHHHHHTT--TTSPPTTSTTSHHHHHHHHHHT-HHHHHHHHHHH-TTSS--

Organism: Romanomermis culicivorax (NCBI:txid13658)